Protein AF-A0A3D2R1A6-F1 (afdb_monomer_lite)

Structure (mmCIF, N/CA/C/O backbone):
data_AF-A0A3D2R1A6-F1
#
_entry.id   AF-A0A3D2R1A6-F1
#
loop_
_atom_site.group_PDB
_atom_site.id
_atom_site.type_symbol
_atom_site.label_atom_id
_atom_site.label_alt_id
_atom_site.label_comp_id
_atom_site.label_asym_id
_atom_site.label_entity_id
_atom_site.label_seq_id
_atom_site.pdbx_PDB_ins_code
_atom_site.Cartn_x
_atom_site.Cartn_y
_atom_site.Cartn_z
_atom_site.occupancy
_atom_site.B_iso_or_equiv
_atom_site.auth_seq_id
_atom_site.auth_comp_id
_atom_site.auth_asym_id
_atom_site.auth_atom_id
_atom_site.pdbx_PDB_model_num
ATOM 1 N N . MET A 1 1 ? 25.744 -32.049 -48.366 1.00 51.62 1 MET A N 1
ATOM 2 C CA . MET A 1 1 ? 26.154 -30.692 -47.963 1.00 51.62 1 MET A CA 1
ATOM 3 C C . MET A 1 1 ? 25.205 -29.745 -48.668 1.00 51.62 1 MET A C 1
ATOM 5 O O . MET A 1 1 ? 25.261 -29.674 -49.886 1.00 51.62 1 MET A O 1
ATOM 9 N N . LYS A 1 2 ? 24.225 -29.196 -47.951 1.00 46.25 2 LYS A N 1
ATOM 10 C CA . LYS A 1 2 ? 23.314 -28.175 -48.475 1.00 46.25 2 LYS A CA 1
ATOM 11 C C . LYS A 1 2 ? 23.395 -26.987 -47.534 1.00 46.25 2 LYS A C 1
ATOM 13 O O . LYS A 1 2 ? 23.484 -27.189 -46.325 1.00 46.25 2 LYS A O 1
ATOM 18 N N . ASP A 1 3 ? 23.482 -25.833 -48.170 1.00 49.81 3 ASP A N 1
ATOM 19 C CA . ASP A 1 3 ? 23.828 -24.524 -47.650 1.00 49.81 3 ASP A CA 1
ATOM 20 C C . ASP A 1 3 ? 23.204 -24.192 -46.300 1.00 49.81 3 ASP A C 1
ATOM 22 O O . ASP A 1 3 ? 22.026 -24.423 -46.036 1.00 49.81 3 ASP A O 1
ATOM 26 N N . ASN A 1 4 ? 24.058 -23.657 -45.437 1.00 53.34 4 ASN A N 1
ATOM 27 C CA . ASN A 1 4 ? 23.682 -23.098 -44.158 1.00 53.34 4 ASN A CA 1
ATOM 28 C C . ASN A 1 4 ? 23.071 -21.719 -44.459 1.00 53.34 4 ASN A C 1
ATOM 30 O O . ASN A 1 4 ? 23.811 -20.787 -44.768 1.00 53.34 4 ASN A O 1
ATOM 34 N N . ASP A 1 5 ? 21.741 -21.607 -44.418 1.00 60.28 5 ASP A N 1
ATOM 35 C CA . ASP A 1 5 ? 21.010 -20.333 -44.457 1.00 60.28 5 ASP A CA 1
ATOM 36 C C . ASP A 1 5 ? 21.407 -19.483 -43.236 1.00 60.28 5 ASP A C 1
ATOM 38 O O . ASP A 1 5 ? 20.745 -19.482 -42.193 1.00 60.28 5 ASP A O 1
ATOM 42 N N . ILE A 1 6 ? 22.529 -18.768 -43.333 1.00 64.44 6 ILE A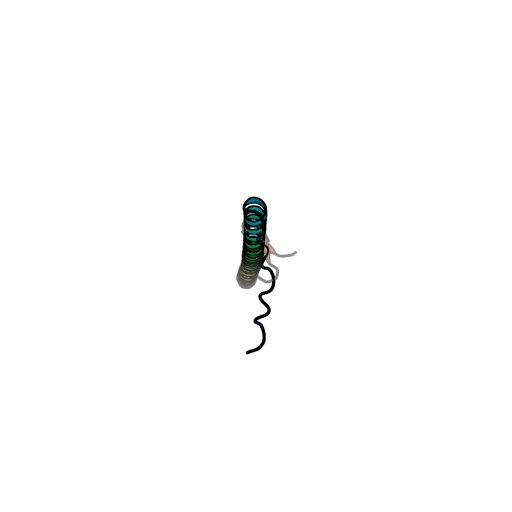 N 1
ATOM 43 C CA . ILE A 1 6 ? 22.886 -17.732 -42.369 1.00 64.44 6 ILE A CA 1
ATOM 44 C C . ILE A 1 6 ? 21.952 -16.560 -42.663 1.00 64.44 6 ILE A C 1
ATOM 46 O O . ILE A 1 6 ? 22.167 -15.802 -43.602 1.00 64.44 6 ILE A O 1
ATOM 50 N N . LYS A 1 7 ? 20.877 -16.438 -41.877 1.00 70.38 7 LYS A N 1
ATOM 51 C CA . LYS A 1 7 ? 20.050 -15.227 -41.854 1.00 70.38 7 LYS A CA 1
ATOM 52 C C . LYS A 1 7 ? 20.955 -14.025 -41.586 1.00 70.38 7 LYS A C 1
ATOM 54 O O . LYS A 1 7 ? 21.673 -14.039 -40.587 1.00 70.38 7 LYS A O 1
ATOM 59 N N . ASP A 1 8 ? 20.889 -13.001 -42.434 1.00 77.12 8 ASP A N 1
ATOM 60 C CA . ASP A 1 8 ? 21.576 -11.729 -42.204 1.00 77.12 8 ASP A CA 1
ATOM 61 C C . ASP A 1 8 ? 21.205 -11.178 -40.817 1.00 77.12 8 ASP A C 1
ATOM 63 O O . ASP A 1 8 ? 20.038 -10.902 -40.524 1.00 77.12 8 ASP A O 1
ATOM 67 N N . ILE A 1 9 ? 22.200 -11.064 -39.934 1.00 82.31 9 ILE A N 1
ATOM 68 C CA . ILE A 1 9 ? 22.027 -10.522 -38.583 1.00 82.31 9 ILE A CA 1
ATOM 69 C C . ILE A 1 9 ? 22.264 -9.015 -38.652 1.00 82.31 9 ILE A C 1
ATOM 71 O O . ILE A 1 9 ? 23.385 -8.566 -38.885 1.00 82.31 9 ILE A O 1
ATOM 75 N N . ILE A 1 10 ? 21.206 -8.236 -38.426 1.00 89.12 10 ILE A N 1
ATOM 76 C CA . ILE A 1 10 ? 21.266 -6.773 -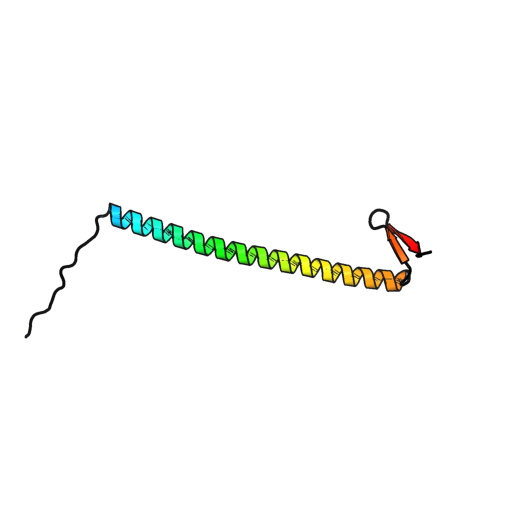38.344 1.00 89.12 10 ILE A CA 1
ATOM 77 C C . ILE A 1 10 ? 21.300 -6.370 -36.869 1.00 89.12 10 ILE A C 1
ATOM 79 O O . ILE A 1 10 ? 20.453 -6.796 -36.082 1.00 89.12 10 ILE A O 1
ATOM 83 N N . PHE A 1 11 ? 22.276 -5.541 -36.501 1.00 92.00 11 PHE A N 1
ATOM 84 C CA . PHE A 1 11 ? 22.413 -4.990 -35.155 1.00 92.00 11 PHE A CA 1
ATOM 85 C C . PHE A 1 11 ? 21.814 -3.585 -35.090 1.00 92.00 11 PHE A C 1
ATOM 87 O O . PHE A 1 11 ? 21.974 -2.791 -36.015 1.00 92.00 11 PHE A O 1
ATOM 94 N N . VAL A 1 12 ? 21.140 -3.286 -33.981 1.00 91.81 12 VAL A N 1
ATOM 95 C CA . VAL A 1 12 ? 20.740 -1.918 -33.630 1.00 91.81 12 VAL A CA 1
ATOM 96 C C . VAL A 1 12 ? 21.967 -1.089 -33.258 1.00 91.81 12 VAL A C 1
ATOM 98 O O . VAL A 1 12 ? 22.999 -1.636 -32.861 1.00 91.81 12 VAL A O 1
ATOM 101 N N . THR A 1 13 ? 21.855 0.232 -33.354 1.00 97.44 13 THR A N 1
ATOM 102 C CA . THR A 1 13 ? 22.901 1.132 -32.863 1.00 97.44 13 THR A CA 1
ATOM 103 C C . THR A 1 13 ? 23.030 1.048 -31.341 1.00 97.44 13 THR 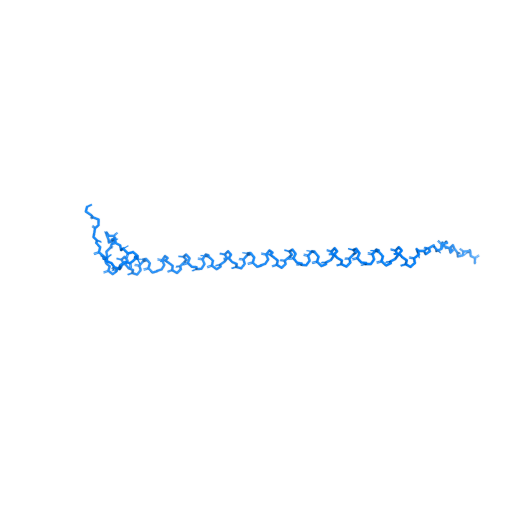A C 1
ATOM 105 O O . THR A 1 13 ? 22.100 0.656 -30.632 1.00 97.44 13 THR A O 1
ATOM 108 N N . GLU A 1 14 ? 24.183 1.458 -30.814 1.00 97.00 14 GLU A N 1
ATOM 109 C CA . GLU A 1 14 ? 24.404 1.525 -29.364 1.00 97.00 14 GLU A CA 1
ATOM 110 C C . GLU A 1 14 ? 23.389 2.440 -28.661 1.00 97.00 14 GLU A C 1
ATOM 112 O O . GLU A 1 14 ? 22.952 2.142 -27.550 1.00 97.00 14 GLU A O 1
ATOM 117 N N . GLU A 1 15 ? 22.969 3.529 -29.312 1.00 97.50 15 GLU A N 1
ATOM 118 C CA . GLU A 1 15 ? 21.973 4.456 -28.769 1.00 97.50 15 GLU A CA 1
ATOM 119 C C . GLU A 1 15 ? 20.583 3.812 -28.685 1.00 97.50 15 GLU A C 1
ATOM 121 O O . GLU A 1 15 ? 19.948 3.838 -27.630 1.00 97.50 15 GLU A O 1
ATOM 126 N N . GLU A 1 16 ? 20.130 3.161 -29.758 1.00 97.06 16 GLU A N 1
ATOM 127 C CA . GLU A 1 16 ? 18.856 2.433 -29.768 1.00 97.06 16 GLU A CA 1
ATOM 128 C C . GLU A 1 16 ? 18.857 1.296 -28.741 1.00 97.06 16 GLU A C 1
ATOM 130 O O . GLU A 1 16 ? 17.892 1.120 -27.992 1.00 97.06 16 GLU A O 1
ATOM 135 N N . LEU A 1 17 ? 19.962 0.551 -28.653 1.00 97.44 17 LEU A N 1
ATOM 136 C CA . LEU A 1 17 ? 20.119 -0.531 -27.689 1.00 97.44 17 LEU A CA 1
ATOM 137 C C . LEU A 1 17 ? 20.087 -0.018 -26.247 1.00 97.44 17 LEU A C 1
ATOM 139 O O . LEU A 1 17 ? 19.450 -0.635 -25.388 1.00 97.44 17 LEU A O 1
ATOM 143 N N . LYS A 1 18 ? 20.759 1.105 -25.974 1.00 97.88 18 LYS A N 1
ATOM 144 C CA . LYS A 1 18 ? 20.739 1.765 -24.667 1.00 97.88 18 LYS A CA 1
ATOM 145 C C . LYS A 1 18 ? 19.318 2.185 -24.296 1.00 97.88 18 LYS A C 1
ATOM 147 O O . LYS A 1 18 ? 18.855 1.811 -23.220 1.00 97.88 18 LYS A O 1
ATOM 152 N N . ASN A 1 19 ? 18.610 2.857 -25.201 1.00 97.81 19 ASN A N 1
ATOM 153 C CA . ASN A 1 19 ? 17.241 3.317 -24.967 1.00 97.81 19 ASN A CA 1
ATOM 154 C C . ASN A 1 19 ? 16.296 2.145 -24.658 1.00 97.81 19 ASN A C 1
ATOM 156 O O . ASN A 1 19 ? 15.559 2.186 -23.675 1.00 97.81 19 ASN A O 1
ATOM 160 N N . ILE A 1 20 ? 16.365 1.050 -25.426 1.00 97.62 20 ILE A N 1
ATOM 161 C CA . ILE A 1 20 ? 15.542 -0.149 -25.184 1.00 97.62 20 ILE A CA 1
ATOM 162 C C . ILE A 1 20 ? 15.841 -0.763 -23.807 1.00 97.62 20 ILE A C 1
ATOM 164 O O . ILE A 1 20 ? 14.921 -1.170 -23.090 1.00 97.62 20 ILE A O 1
ATOM 168 N N . ARG A 1 21 ? 17.120 -0.834 -23.416 1.00 97.56 21 ARG A N 1
ATOM 169 C CA . ARG A 1 21 ? 17.530 -1.368 -22.108 1.00 97.56 21 ARG A CA 1
ATOM 170 C C . ARG A 1 21 ? 17.025 -0.501 -20.957 1.00 97.56 21 ARG A C 1
ATOM 172 O O . ARG A 1 21 ? 16.516 -1.051 -19.981 1.00 97.56 21 ARG A O 1
ATOM 179 N N . GLU A 1 22 ? 17.132 0.818 -21.080 1.00 98.25 22 GLU A N 1
ATOM 180 C CA . GLU A 1 22 ? 16.639 1.771 -20.080 1.00 98.25 22 GLU A CA 1
ATOM 181 C C . GLU A 1 22 ? 15.117 1.681 -19.936 1.00 98.25 22 GLU A C 1
ATOM 183 O O . GLU A 1 22 ? 14.624 1.447 -18.832 1.00 98.25 22 GLU A O 1
ATOM 188 N N . MET A 1 23 ? 14.380 1.720 -21.051 1.00 97.94 23 MET A N 1
ATOM 189 C CA . MET A 1 23 ? 12.920 1.585 -21.056 1.00 97.94 23 MET A CA 1
ATOM 190 C C . MET A 1 23 ? 12.455 0.276 -20.406 1.00 97.94 23 MET A C 1
ATOM 192 O O . MET A 1 23 ? 11.512 0.276 -19.614 1.00 97.94 23 MET A O 1
ATOM 196 N N . ASN A 1 24 ? 13.115 -0.848 -20.699 1.00 98.00 24 ASN A N 1
ATOM 197 C CA . ASN A 1 24 ? 12.774 -2.131 -20.081 1.00 98.00 24 ASN A CA 1
ATOM 198 C C . ASN A 1 24 ? 13.108 -2.157 -18.577 1.00 98.00 24 ASN A C 1
ATOM 200 O O . ASN A 1 24 ? 12.355 -2.717 -17.772 1.00 98.00 24 ASN A O 1
ATOM 204 N N . GLY A 1 25 ? 14.219 -1.525 -18.189 1.00 98.44 25 GLY A N 1
ATOM 205 C CA . GLY A 1 25 ? 14.598 -1.346 -16.792 1.00 98.44 25 GLY A CA 1
ATOM 206 C C . GLY A 1 25 ? 13.543 -0.560 -16.020 1.00 98.44 25 GLY A C 1
ATOM 207 O O . GLY A 1 25 ? 13.073 -1.016 -14.978 1.00 98.44 25 GLY A O 1
ATOM 208 N N . ASP A 1 26 ? 13.115 0.577 -16.555 1.00 98.50 26 ASP A N 1
ATOM 209 C CA . ASP A 1 26 ? 12.118 1.434 -15.913 1.00 98.50 26 ASP A CA 1
ATOM 210 C C . ASP A 1 26 ? 10.733 0.787 -15.886 1.00 98.50 26 ASP A C 1
ATOM 212 O O . ASP A 1 26 ? 10.061 0.817 -14.853 1.00 98.50 26 ASP A O 1
ATOM 216 N N . PHE A 1 27 ? 10.343 0.088 -16.954 1.00 98.44 27 PHE A N 1
ATOM 217 C CA . PHE A 1 27 ? 9.116 -0.706 -16.972 1.00 98.44 27 PHE A CA 1
ATOM 218 C C . PHE A 1 27 ? 9.121 -1.807 -15.902 1.00 98.44 27 PHE A C 1
ATOM 220 O O . PHE A 1 27 ? 8.118 -2.040 -15.221 1.00 98.44 27 PHE A O 1
ATOM 227 N N . SER A 1 28 ? 10.254 -2.486 -15.717 1.00 98.44 28 SER A N 1
ATOM 228 C CA . SER A 1 28 ? 10.393 -3.534 -14.704 1.00 98.44 28 SER A CA 1
ATOM 229 C C . SER A 1 28 ? 10.337 -2.968 -13.284 1.00 98.44 28 SER A C 1
ATOM 231 O O . SER A 1 28 ? 9.599 -3.505 -12.456 1.00 98.44 28 SER A O 1
ATOM 233 N N . LYS A 1 29 ? 11.017 -1.844 -13.020 1.00 98.69 29 LYS A N 1
ATOM 234 C CA . LYS A 1 29 ? 10.935 -1.128 -11.733 1.00 98.69 29 LYS A CA 1
ATOM 235 C C . LYS A 1 29 ? 9.507 -0.679 -11.427 1.00 98.69 29 LYS A C 1
ATOM 237 O O . LYS A 1 29 ? 9.032 -0.880 -10.315 1.00 98.69 29 LYS A O 1
ATOM 242 N N . ALA A 1 30 ? 8.801 -0.119 -12.411 1.00 98.62 30 ALA A N 1
ATOM 243 C CA . ALA A 1 30 ? 7.425 0.340 -12.234 1.00 98.62 30 ALA A CA 1
ATOM 244 C C . ALA A 1 30 ? 6.483 -0.806 -11.828 1.00 98.62 30 ALA A C 1
ATOM 246 O O . ALA A 1 30 ? 5.683 -0.645 -10.909 1.00 98.62 30 ALA A O 1
ATOM 247 N N . LYS A 1 31 ? 6.614 -1.985 -12.455 1.00 98.62 31 LYS A N 1
ATOM 248 C CA . LYS A 1 31 ? 5.836 -3.178 -12.079 1.00 98.62 31 LYS A CA 1
ATOM 249 C C . LYS A 1 31 ? 6.140 -3.657 -10.660 1.00 98.62 31 LYS A C 1
ATOM 251 O O . LYS A 1 31 ? 5.208 -4.010 -9.945 1.00 98.62 31 LYS A O 1
ATOM 256 N N . MET A 1 32 ? 7.415 -3.671 -10.261 1.00 98.62 32 MET A N 1
ATOM 257 C CA . MET A 1 32 ? 7.805 -4.058 -8.900 1.00 98.62 32 MET A CA 1
ATOM 258 C C . MET A 1 32 ? 7.216 -3.093 -7.870 1.00 98.62 32 MET A C 1
ATOM 260 O O . MET A 1 32 ? 6.513 -3.533 -6.968 1.00 98.62 32 MET A O 1
ATOM 264 N N . ASN A 1 33 ? 7.385 -1.785 -8.083 1.00 98.62 33 ASN A N 1
ATOM 265 C CA . ASN A 1 33 ? 6.837 -0.762 -7.193 1.00 98.62 33 ASN A CA 1
ATOM 266 C C . ASN A 1 33 ? 5.308 -0.856 -7.074 1.00 98.62 33 ASN A C 1
ATOM 268 O O . ASN A 1 33 ? 4.762 -0.693 -5.986 1.00 98.62 33 ASN A O 1
ATOM 272 N N . LEU A 1 34 ? 4.605 -1.135 -8.178 1.00 98.69 34 LEU A N 1
ATOM 273 C CA . LEU A 1 34 ? 3.157 -1.347 -8.151 1.00 98.69 34 LEU A CA 1
ATOM 274 C C . LEU A 1 34 ? 2.776 -2.576 -7.311 1.00 98.69 34 LEU A C 1
ATOM 276 O O . LEU A 1 34 ? 1.827 -2.512 -6.531 1.00 98.69 34 LEU A O 1
ATOM 280 N N . GLY A 1 35 ? 3.518 -3.677 -7.452 1.00 98.69 35 GLY A N 1
ATOM 281 C CA . GLY A 1 35 ? 3.328 -4.874 -6.632 1.00 98.69 35 GLY A CA 1
ATOM 282 C C . GLY A 1 35 ? 3.541 -4.594 -5.143 1.00 98.69 35 GLY A C 1
ATOM 283 O O . GLY A 1 35 ? 2.696 -4.956 -4.324 1.00 98.69 35 GLY A O 1
ATOM 284 N N . ASP A 1 36 ? 4.615 -3.883 -4.801 1.00 98.75 36 ASP A N 1
ATOM 285 C CA . ASP A 1 36 ? 4.926 -3.509 -3.420 1.00 98.75 36 ASP A CA 1
ATOM 286 C C . ASP A 1 36 ? 3.832 -2.624 -2.807 1.00 98.75 36 ASP A C 1
ATOM 288 O O . ASP A 1 36 ? 3.430 -2.837 -1.662 1.00 98.75 36 ASP A O 1
ATOM 292 N N . LEU A 1 37 ? 3.293 -1.671 -3.575 1.00 98.75 37 LEU A N 1
ATOM 293 C CA . LEU A 1 37 ? 2.189 -0.816 -3.130 1.00 98.75 37 LEU A CA 1
ATOM 294 C C . LEU A 1 37 ? 0.917 -1.614 -2.828 1.00 98.75 37 LEU A C 1
ATOM 296 O O . LEU A 1 37 ? 0.262 -1.356 -1.815 1.00 98.75 37 LEU A O 1
ATOM 300 N N . GLU A 1 38 ? 0.565 -2.596 -3.660 1.00 98.75 38 GLU A N 1
ATOM 301 C CA . GLU A 1 38 ? -0.617 -3.424 -3.397 1.00 98.75 38 GLU A CA 1
ATOM 302 C C . GLU A 1 38 ? -0.431 -4.277 -2.132 1.00 98.75 38 GLU A C 1
ATOM 304 O O . GLU A 1 38 ? -1.345 -4.368 -1.308 1.00 98.75 38 GLU A O 1
ATOM 309 N N . LEU A 1 39 ? 0.770 -4.823 -1.903 1.00 98.75 39 LEU A N 1
ATOM 310 C CA . LEU A 1 39 ? 1.089 -5.554 -0.671 1.00 98.75 39 LEU A CA 1
ATOM 311 C C . LEU A 1 39 ? 1.019 -4.654 0.575 1.00 98.75 39 LEU A C 1
ATOM 313 O O . LEU A 1 39 ? 0.479 -5.062 1.612 1.00 98.75 39 LEU A O 1
ATOM 317 N N . GLN A 1 40 ? 1.523 -3.420 0.485 1.00 98.69 40 GLN A N 1
ATOM 318 C CA . GLN A 1 40 ? 1.435 -2.435 1.569 1.00 98.69 40 GLN A CA 1
ATOM 319 C C . GLN A 1 40 ? -0.021 -2.081 1.886 1.00 98.69 40 GLN A C 1
ATOM 321 O O . GLN A 1 40 ? -0.436 -2.125 3.047 1.00 98.69 40 GLN A O 1
ATOM 326 N N . LYS A 1 41 ? -0.830 -1.807 0.859 1.00 98.62 41 LYS A N 1
ATOM 327 C CA . LYS A 1 41 ? -2.264 -1.537 1.004 1.00 98.62 41 LYS A CA 1
ATOM 328 C C . LYS A 1 41 ? -2.996 -2.709 1.655 1.00 98.62 41 LYS A C 1
ATOM 330 O O . LYS A 1 41 ? -3.762 -2.502 2.595 1.00 98.62 41 LYS A O 1
ATOM 335 N N . GLN A 1 42 ? -2.746 -3.940 1.208 1.00 98.69 42 GLN A N 1
ATOM 336 C CA . GLN A 1 42 ? -3.375 -5.121 1.798 1.00 98.69 42 GLN A CA 1
ATOM 337 C C . GLN A 1 42 ? -2.996 -5.291 3.277 1.00 98.69 42 GLN A C 1
ATOM 339 O O . GLN A 1 42 ? -3.828 -5.694 4.091 1.00 98.69 42 GLN A O 1
ATOM 344 N N . SER A 1 43 ? -1.757 -4.956 3.638 1.00 98.44 43 SER A N 1
ATOM 345 C CA . SER A 1 43 ? -1.292 -4.994 5.027 1.00 98.44 43 SER A CA 1
ATOM 346 C C . SER A 1 43 ? -2.023 -3.972 5.903 1.00 98.44 43 SER A C 1
ATOM 348 O O . SER A 1 43 ? -2.461 -4.314 7.001 1.00 98.44 43 SER A O 1
ATOM 350 N N . LEU A 1 44 ? -2.239 -2.751 5.400 1.00 98.62 44 LEU A N 1
ATOM 35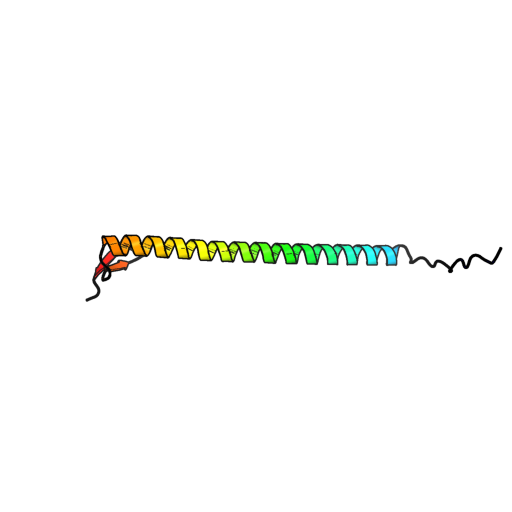1 C CA . LEU A 1 44 ? -3.022 -1.723 6.096 1.00 98.62 44 LEU A CA 1
ATOM 352 C C . LEU A 1 44 ? -4.483 -2.136 6.292 1.00 98.62 44 LEU A C 1
ATOM 354 O O . LEU A 1 44 ? -5.027 -1.946 7.377 1.00 98.62 44 LEU A O 1
ATOM 358 N N . ILE A 1 45 ? -5.107 -2.750 5.283 1.00 98.56 45 ILE A N 1
ATOM 359 C CA . ILE A 1 45 ? -6.482 -3.259 5.397 1.00 98.56 45 ILE A CA 1
ATOM 360 C C . ILE A 1 45 ? -6.575 -4.301 6.519 1.00 98.56 45 ILE A C 1
ATOM 362 O O . ILE A 1 45 ? -7.415 -4.175 7.406 1.00 98.56 45 ILE A O 1
ATOM 366 N N . LYS A 1 46 ? -5.659 -5.279 6.543 1.00 98.44 46 LYS A N 1
ATOM 367 C CA . LYS A 1 46 ? -5.612 -6.297 7.607 1.00 98.44 46 LYS A CA 1
ATOM 368 C C . LYS A 1 46 ? -5.419 -5.681 8.991 1.00 98.44 46 LYS A C 1
ATOM 370 O O . LYS A 1 46 ? -6.013 -6.147 9.958 1.00 98.44 46 LYS A O 1
ATOM 375 N N . TYR A 1 47 ? -4.596 -4.639 9.091 1.00 98.00 47 TYR A N 1
ATOM 376 C CA . TYR A 1 47 ? -4.394 -3.930 10.348 1.00 98.00 47 TYR A CA 1
ATOM 377 C C . TYR A 1 47 ? -5.678 -3.236 10.823 1.00 98.00 47 TYR A C 1
ATOM 379 O O . TYR A 1 47 ? -6.056 -3.396 11.983 1.00 98.00 47 TYR A O 1
ATOM 387 N N . ILE A 1 48 ? -6.398 -2.555 9.927 1.00 97.81 48 ILE A N 1
ATOM 388 C CA . ILE A 1 48 ? -7.703 -1.950 10.236 1.00 97.81 48 ILE A CA 1
ATOM 389 C C . ILE A 1 48 ? -8.693 -3.006 10.737 1.00 97.81 48 ILE A C 1
ATOM 391 O O . ILE A 1 48 ? -9.377 -2.777 11.733 1.00 97.81 48 ILE A O 1
ATOM 395 N N . ASP A 1 49 ? -8.762 -4.165 10.086 1.00 97.50 49 ASP A N 1
ATOM 396 C CA . ASP A 1 49 ? -9.671 -5.228 10.518 1.00 97.50 49 ASP A CA 1
ATOM 397 C C . ASP A 1 49 ? -9.265 -5.802 11.883 1.00 97.50 49 ASP A C 1
ATOM 399 O O . ASP A 1 49 ? -10.119 -5.992 12.746 1.00 97.50 49 ASP A O 1
ATOM 403 N N . SER A 1 50 ? -7.961 -5.946 12.150 1.00 97.31 50 SER A N 1
ATOM 404 C CA . SER A 1 50 ? -7.480 -6.356 13.476 1.00 97.31 50 SER A CA 1
ATOM 405 C C . SER A 1 50 ? -7.856 -5.364 14.581 1.00 97.31 50 SER A C 1
ATOM 407 O O . SER A 1 50 ? -8.188 -5.775 15.692 1.00 97.31 50 SER A O 1
ATOM 409 N N . ILE A 1 51 ? -7.858 -4.061 14.278 1.00 96.31 51 ILE A N 1
ATOM 410 C CA . ILE A 1 51 ? -8.303 -3.025 15.212 1.00 96.31 51 ILE A CA 1
ATOM 411 C C . ILE A 1 51 ? -9.792 -3.210 15.515 1.00 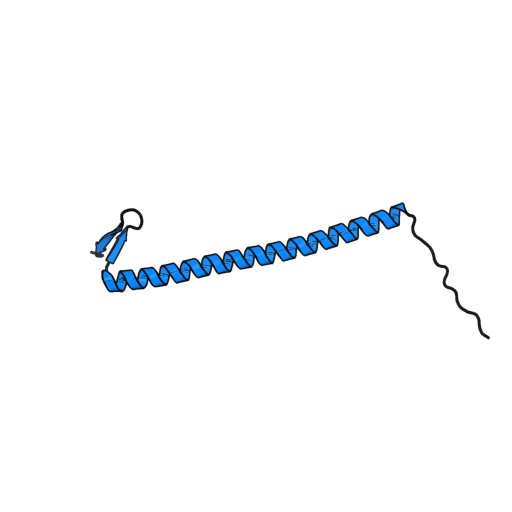96.31 51 ILE A C 1
ATOM 413 O O . ILE A 1 51 ? -10.162 -3.232 16.687 1.00 96.31 51 ILE A O 1
ATOM 417 N N . LYS A 1 52 ? -10.639 -3.397 14.494 1.00 94.44 52 LYS A N 1
ATOM 418 C CA . LYS A 1 52 ? -12.082 -3.631 14.693 1.00 94.44 52 LYS A CA 1
ATOM 419 C C . LYS A 1 52 ? -12.339 -4.845 15.581 1.00 94.44 52 LYS A C 1
ATOM 421 O O . LYS A 1 52 ? -13.127 -4.747 16.516 1.00 94.44 52 LYS A O 1
ATOM 426 N N . ASP A 1 53 ? -11.625 -5.946 15.352 1.00 94.69 53 ASP A N 1
ATOM 427 C CA . ASP A 1 53 ? -11.754 -7.153 16.173 1.00 94.69 53 ASP A CA 1
ATOM 428 C C . ASP A 1 53 ? -11.403 -6.892 17.644 1.00 94.69 53 ASP A C 1
ATOM 430 O O . ASP A 1 53 ? -12.058 -7.406 18.554 1.00 94.69 53 ASP A O 1
ATOM 434 N N . VAL A 1 54 ? -10.362 -6.093 17.895 1.00 94.50 54 VAL A N 1
ATOM 435 C CA . VAL A 1 54 ? -9.974 -5.675 19.249 1.00 94.50 54 VAL A CA 1
ATOM 436 C C . VAL A 1 54 ? -11.056 -4.791 19.874 1.00 94.50 54 VAL A C 1
ATOM 438 O O . VAL A 1 54 ? -11.425 -5.027 21.024 1.00 94.50 54 VAL A O 1
ATOM 441 N N . PHE A 1 55 ? -11.619 -3.838 19.124 1.00 88.69 55 PHE A N 1
ATOM 442 C CA . PHE A 1 55 ? -12.737 -3.009 19.587 1.00 88.69 55 PHE A CA 1
ATOM 443 C C . PHE A 1 55 ? -13.949 -3.854 19.978 1.00 88.69 55 PHE A C 1
ATOM 445 O O . PHE A 1 55 ? -14.420 -3.730 21.103 1.00 88.69 55 PHE A O 1
ATOM 452 N N . THR A 1 56 ? -14.401 -4.771 19.118 1.00 87.56 56 THR A N 1
ATOM 453 C CA . THR A 1 56 ? -15.553 -5.639 19.411 1.00 87.56 56 THR A CA 1
ATOM 454 C C . THR A 1 56 ? -15.320 -6.507 20.649 1.00 87.56 56 THR A C 1
ATOM 456 O O . THR A 1 56 ? -16.226 -6.699 21.462 1.00 87.56 56 THR A O 1
ATOM 459 N N . LYS A 1 57 ? -14.095 -7.014 20.847 1.00 91.06 57 LYS A N 1
ATOM 460 C CA . LYS A 1 57 ? -13.736 -7.747 22.073 1.00 91.06 57 LYS A CA 1
ATOM 461 C C . LYS A 1 57 ? -13.828 -6.855 23.310 1.00 91.06 57 LYS A C 1
ATOM 463 O O . LYS A 1 57 ? -14.371 -7.290 24.323 1.00 91.06 57 LYS A O 1
ATOM 468 N N . HIS A 1 58 ? -13.316 -5.629 23.237 1.00 87.94 58 HIS A N 1
ATOM 469 C CA . HIS A 1 58 ? -13.385 -4.684 24.349 1.00 87.94 58 HIS A CA 1
ATOM 470 C C . HIS A 1 58 ? -14.811 -4.216 24.641 1.00 87.94 58 HIS A C 1
ATOM 472 O O . HIS A 1 58 ? -15.186 -4.179 25.809 1.00 87.94 58 HIS A O 1
ATOM 478 N N . GLU A 1 59 ? -15.621 -3.928 23.621 1.00 83.38 59 GLU A N 1
ATOM 479 C CA . GLU A 1 59 ? -17.044 -3.613 23.790 1.00 83.38 59 GLU A CA 1
ATOM 480 C C . GLU A 1 59 ? -17.764 -4.729 24.535 1.00 83.38 59 GLU A C 1
ATOM 482 O O . GLU A 1 59 ? -18.441 -4.457 25.520 1.00 83.38 59 GLU A O 1
ATOM 487 N N . LYS A 1 60 ? -17.546 -5.991 24.146 1.00 86.75 60 LYS A N 1
ATOM 488 C CA . LYS A 1 60 ? -18.156 -7.132 24.834 1.00 86.75 60 LYS A CA 1
ATOM 489 C C . LYS A 1 60 ? -17.769 -7.194 26.316 1.00 86.75 60 LYS A C 1
ATOM 491 O O . LYS A 1 60 ? -18.640 -7.368 27.160 1.00 86.75 60 LYS A O 1
ATOM 496 N N . ILE A 1 61 ? -16.488 -6.999 26.639 1.00 90.00 61 ILE A N 1
ATOM 497 C CA . ILE A 1 61 ? -16.010 -6.956 28.034 1.00 90.00 61 ILE A CA 1
ATOM 498 C C . ILE A 1 61 ? -16.701 -5.829 28.816 1.00 90.00 61 ILE A C 1
ATOM 500 O O . ILE A 1 61 ? -17.052 -5.992 29.984 1.00 90.00 61 ILE A O 1
ATOM 504 N N . LEU A 1 62 ? -16.882 -4.668 28.188 1.00 86.81 62 LEU A N 1
ATOM 505 C CA . LEU A 1 62 ? -17.522 -3.520 28.819 1.00 86.81 62 LEU A CA 1
ATOM 506 C C . LEU A 1 62 ? -19.031 -3.736 29.001 1.00 86.81 62 LEU A C 1
ATOM 508 O O . LEU A 1 62 ? -19.543 -3.419 30.071 1.00 86.81 62 LEU A O 1
ATOM 512 N N . MET A 1 63 ? -19.718 -4.335 28.027 1.00 84.75 63 MET A N 1
ATOM 513 C CA . MET A 1 63 ? -21.129 -4.729 28.140 1.00 84.75 63 MET A CA 1
ATOM 514 C C . MET A 1 63 ? -21.337 -5.751 29.264 1.00 84.75 63 MET A C 1
ATOM 516 O O . MET A 1 63 ? -22.209 -5.564 30.107 1.00 84.75 63 MET A O 1
ATOM 520 N N . GLU A 1 64 ? -20.481 -6.774 29.356 1.00 88.62 64 GLU A N 1
ATOM 521 C CA . GLU A 1 64 ? -20.513 -7.756 30.452 1.00 88.62 64 GLU A CA 1
ATOM 522 C C . GLU A 1 64 ? -20.320 -7.098 31.831 1.00 88.62 64 GLU A C 1
ATOM 524 O O . GLU A 1 64 ? -20.881 -7.556 32.826 1.00 88.62 64 GLU A O 1
ATOM 529 N N . LYS A 1 65 ? -19.539 -6.012 31.902 1.00 90.56 65 LYS A N 1
ATOM 530 C CA . LYS A 1 65 ? -19.225 -5.313 33.155 1.00 90.56 65 LYS A CA 1
ATOM 531 C C . LYS A 1 65 ? -20.274 -4.279 33.568 1.00 90.56 65 LYS A C 1
ATOM 533 O O . LYS A 1 65 ? -20.534 -4.131 34.761 1.00 90.56 65 LYS A O 1
ATOM 538 N N . TYR A 1 66 ? -20.818 -3.526 32.617 1.00 89.50 66 TYR A N 1
ATOM 539 C CA . TYR A 1 66 ? -21.665 -2.359 32.885 1.00 89.50 66 TYR A CA 1
ATOM 540 C C . TYR A 1 66 ? -23.140 -2.561 32.503 1.00 89.50 66 TYR A C 1
ATOM 542 O O . TYR A 1 66 ? -23.980 -1.757 32.910 1.00 89.50 66 TYR A O 1
ATOM 550 N N . GLY A 1 67 ? -23.460 -3.657 31.810 1.00 87.25 67 GLY A N 1
ATOM 551 C CA . GLY A 1 67 ? -24.789 -3.986 31.302 1.00 87.25 67 GLY A CA 1
ATOM 552 C C . GLY A 1 67 ? -24.964 -3.611 29.829 1.00 87.25 67 GLY A C 1
ATOM 553 O O . GLY A 1 67 ? -24.356 -2.661 29.339 1.00 87.25 67 GLY A O 1
ATOM 554 N N . ASP A 1 68 ? -25.831 -4.344 29.127 1.00 83.00 68 ASP A N 1
ATOM 555 C CA . ASP A 1 68 ? -26.134 -4.121 27.701 1.00 83.00 68 ASP A CA 1
ATOM 556 C C . ASP A 1 68 ? -26.791 -2.751 27.429 1.00 83.00 68 ASP A C 1
ATOM 558 O O . ASP A 1 68 ? -26.812 -2.271 26.295 1.00 83.00 68 ASP A O 1
ATOM 562 N N . ASP A 1 69 ? -27.340 -2.115 28.468 1.00 87.44 69 ASP A N 1
ATOM 563 C CA . ASP A 1 69 ? -27.960 -0.789 28.438 1.00 87.44 69 ASP A CA 1
ATOM 564 C C . ASP A 1 69 ? -26.974 0.359 28.712 1.00 87.44 69 ASP A C 1
ATOM 566 O O . ASP A 1 69 ? -27.374 1.529 28.684 1.00 87.44 69 ASP A O 1
ATOM 570 N N . ALA A 1 70 ? -25.701 0.049 28.977 1.00 84.44 70 ALA A N 1
ATOM 571 C CA . ALA A 1 70 ? -24.682 1.039 29.279 1.00 84.44 70 ALA A CA 1
ATOM 572 C C . ALA A 1 70 ? -24.263 1.842 28.034 1.00 84.44 70 ALA A C 1
ATOM 574 O O . ALA A 1 70 ? -24.021 1.299 26.957 1.00 84.44 70 ALA A O 1
ATOM 575 N N . VAL A 1 71 ? -24.122 3.156 28.197 1.00 83.56 71 VAL A N 1
ATOM 576 C CA . VAL A 1 71 ? -23.556 4.082 27.212 1.00 83.56 71 VAL A CA 1
ATOM 577 C C . VAL A 1 71 ? -22.274 4.655 27.796 1.00 83.56 71 VAL A C 1
ATOM 579 O O . VAL A 1 71 ? -22.308 5.338 28.820 1.00 83.56 71 VAL A O 1
ATOM 582 N N . ILE A 1 72 ? -21.148 4.365 27.146 1.00 83.88 72 ILE A N 1
ATOM 583 C CA . ILE A 1 72 ? -19.818 4.794 27.582 1.00 83.88 72 ILE A CA 1
ATOM 584 C C . ILE A 1 72 ? -19.396 6.001 26.753 1.00 83.88 72 ILE A C 1
ATOM 586 O O . ILE A 1 72 ? -19.321 5.927 25.526 1.00 83.88 72 ILE A O 1
ATOM 590 N N . ASN A 1 73 ? -19.094 7.110 27.419 1.00 84.19 73 ASN A N 1
ATOM 591 C CA . ASN A 1 73 ? -18.463 8.250 26.777 1.00 84.19 73 ASN A CA 1
ATOM 592 C C . ASN A 1 73 ? -16.982 7.923 26.521 1.00 84.19 73 ASN A C 1
ATOM 594 O O . ASN A 1 73 ? -16.219 7.721 27.461 1.00 84.19 73 ASN A O 1
ATOM 598 N N . ILE A 1 74 ? -16.569 7.865 25.254 1.00 79.56 74 ILE A N 1
ATOM 599 C CA . ILE A 1 74 ? -15.204 7.469 24.864 1.00 79.56 74 ILE A CA 1
ATOM 600 C C . ILE A 1 74 ? -14.160 8.542 25.234 1.00 79.56 74 ILE A C 1
ATOM 602 O O . ILE A 1 74 ? -12.990 8.219 25.420 1.00 79.56 74 ILE A O 1
ATOM 606 N N . GLU A 1 75 ? -14.567 9.803 25.386 1.00 80.12 75 GLU A N 1
ATOM 607 C CA . GLU A 1 75 ? -13.672 10.915 25.728 1.00 80.12 75 GLU A CA 1
ATOM 608 C C . GLU A 1 75 ? -13.456 11.044 27.241 1.00 80.12 75 GLU A C 1
ATOM 610 O O . GLU A 1 75 ? -12.343 11.327 27.684 1.00 80.12 75 GLU A O 1
ATOM 615 N N . THR A 1 76 ? -14.506 10.827 28.044 1.00 89.81 76 THR A N 1
ATOM 616 C CA . THR A 1 76 ? -14.464 11.020 29.508 1.00 89.81 76 THR A CA 1
ATOM 617 C C . THR A 1 76 ? -14.430 9.720 30.309 1.00 89.81 76 THR A C 1
ATOM 619 O O . THR A 1 76 ? -14.070 9.731 31.484 1.00 89.81 76 THR A O 1
ATOM 622 N N . GLY A 1 77 ? -14.814 8.597 29.699 1.00 85.56 77 GLY A N 1
ATOM 623 C CA . GLY A 1 77 ? -14.980 7.305 30.365 1.00 85.56 77 GLY A CA 1
ATOM 624 C C . GLY A 1 77 ? -16.252 7.183 31.212 1.00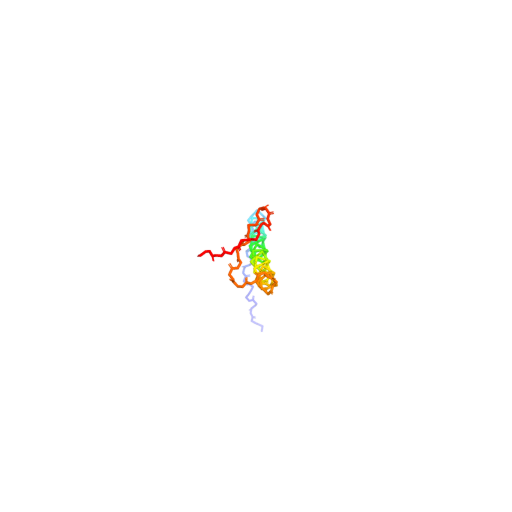 85.56 77 GLY A C 1
ATOM 625 O O . GLY A 1 77 ? -16.419 6.181 31.907 1.00 85.56 77 GLY A O 1
ATOM 626 N N . GLU A 1 78 ? -17.143 8.178 31.191 1.00 88.31 78 GLU A N 1
ATOM 627 C CA . GLU A 1 78 ? -18.391 8.148 31.958 1.00 88.31 78 GLU A CA 1
ATOM 628 C C . GLU A 1 78 ? -19.339 7.056 31.442 1.00 88.31 78 GLU A C 1
ATOM 630 O O . GLU A 1 78 ? -19.546 6.920 30.236 1.00 88.31 78 GLU A O 1
ATOM 635 N N . VAL A 1 79 ? -19.928 6.288 32.365 1.00 89.06 79 VAL A N 1
ATOM 636 C CA . VAL A 1 79 ? -20.895 5.228 32.059 1.00 89.06 79 VAL A CA 1
ATOM 637 C C . VAL A 1 79 ? -22.281 5.683 32.491 1.00 89.06 79 VAL A C 1
ATOM 639 O O . VAL A 1 79 ? -22.545 5.872 33.678 1.00 89.06 79 VAL A O 1
ATOM 642 N N . THR A 1 80 ? -23.177 5.824 31.524 1.00 88.00 80 THR A N 1
ATOM 643 C CA . THR A 1 80 ? -24.595 6.128 31.745 1.00 88.00 80 THR A CA 1
ATOM 644 C C . THR A 1 80 ? -25.450 4.948 31.295 1.00 88.00 80 THR A C 1
ATOM 646 O O . THR A 1 80 ? -24.938 3.997 30.713 1.00 88.00 80 THR A O 1
ATOM 649 N N . LYS A 1 81 ? -26.751 4.969 31.580 1.00 84.12 81 LYS A N 1
ATOM 650 C CA . LYS A 1 81 ? -27.705 3.974 31.073 1.00 84.12 81 LYS A CA 1
ATOM 651 C C . LYS A 1 81 ? -28.614 4.639 30.053 1.00 84.12 81 LYS A C 1
ATOM 653 O O . LYS A 1 81 ? -28.975 5.802 30.246 1.00 84.12 81 LYS A O 1
ATOM 658 N N . LYS A 1 82 ? -28.999 3.920 28.995 1.00 73.62 82 LYS A N 1
ATOM 659 C CA . LYS A 1 82 ? -30.092 4.369 28.123 1.00 73.62 82 LYS A CA 1
ATOM 660 C C . LYS A 1 82 ? -31.346 4.551 28.984 1.00 73.62 82 LYS A C 1
ATOM 662 O O . LYS A 1 82 ? -31.811 3.586 29.587 1.00 73.62 82 LYS A O 1
ATOM 667 N N . GLN A 1 83 ? -31.816 5.796 29.085 1.00 61.97 83 GLN A N 1
ATOM 668 C CA . GLN A 1 83 ? -33.131 6.116 29.645 1.00 61.97 83 GLN A CA 1
ATOM 669 C C . GLN A 1 83 ? -34.240 5.540 28.768 1.00 61.97 83 GLN A C 1
ATOM 671 O O . GLN A 1 83 ? -34.050 5.507 27.528 1.00 61.97 83 GLN A O 1
#

Foldseek 3Di:
DDDDPPPDDDDDDPVVVVVVVVVVVVVVVVVVVVVVVVVVVVVVVVVVVVVVVVVVVVVVVVCVVQNPQWDADPVPRDIDGDD

Radius of gyration: 32.08 Å; chains: 1; bounding box: 59×42×82 Å

pLDDT: mean 89.27, std 12.4, range [46.25, 98.75]

Sequence (83 aa):
MKDNDIKDIIFVTEEELKNIREMNGDFSKAKMNLGDLELQKQSLIKYIDSIKDVFTKHEKILMEKYGDDAVINIETGEVTKKQ

Secondary structure (DSSP, 8-state):
---------PPPPHHHHHHHHHHHHHHHHHHHHHHHHHHHHHHHHHHHHHHHHHHHHHHHHHHHHH-TTEEE-TTT--EEE--